Protein AF-A0A378WPJ6-F1 (afdb_monomer_lite)

Radius of gyration: 10.89 Å; chains: 1; bounding box: 23×22×25 Å

Foldseek 3Di:
DVVCVVVVAQEDEDELVCLVVCVVVPDPNRFYAYDPDPVLVVVQVVCVVVVHDGHGSD

Secondary structur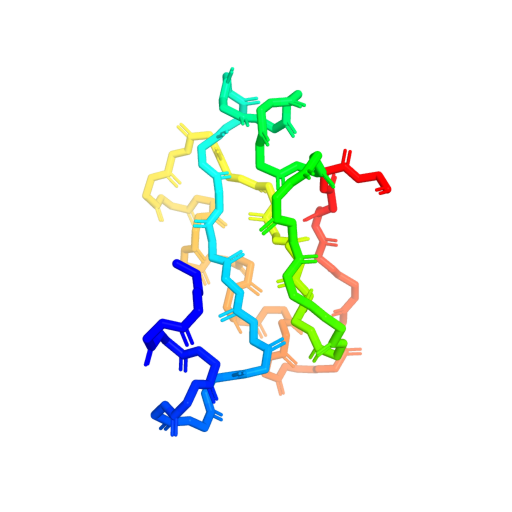e (DSSP, 8-state):
-HHHHHTT-SEEEEEGGGHHHHHHTPPTT-EEEEESSHHHHHHHHHHHHTT----B--

Sequence (58 aa):
MIAARDAGAETFLVPADNCNEARQRTPDGLKLVKVDTLSAAVQSLDDINAGRPAPSCG

InterPro domains:
  IPR014721 Small ribosomal subunit protein uS5 domain 2-type fold, subgroup [G3DSA:3.30.230.10] (1-51)
  IPR020568 Ribosomal protein uS5 domain 2-type superfamily [SSF54211] (2-45)

Structure (mmCIF, N/CA/C/O backbone):
data_AF-A0A378WPJ6-F1
#
_entry.id   AF-A0A378WPJ6-F1
#
loop_
_atom_site.group_PDB
_atom_site.id
_atom_site.type_symbol
_atom_site.label_atom_id
_atom_site.label_alt_id
_atom_site.label_comp_id
_atom_site.label_asym_id
_atom_site.label_entity_id
_atom_site.label_seq_id
_atom_site.pdbx_PDB_ins_code
_atom_site.Cartn_x
_atom_site.Cartn_y
_atom_site.Cartn_z
_atom_site.occupancy
_atom_site.B_iso_or_equiv
_atom_site.auth_seq_id
_atom_site.auth_comp_id
_atom_site.auth_asym_id
_atom_site.auth_atom_id
_atom_site.pdbx_PDB_model_num
ATOM 1 N N . MET A 1 1 ? 0.195 -6.031 -9.988 1.00 83.25 1 MET A N 1
ATOM 2 C CA . MET A 1 1 ? -1.024 -5.199 -9.886 1.00 83.25 1 MET A CA 1
ATOM 3 C C . MET A 1 1 ? -2.195 -5.807 -10.647 1.00 83.25 1 MET A C 1
ATOM 5 O O . MET A 1 1 ? -3.183 -6.078 -9.992 1.00 83.25 1 MET A O 1
ATOM 9 N N . ILE A 1 2 ? -2.080 -6.112 -11.949 1.00 89.12 2 ILE A N 1
ATOM 10 C CA . ILE A 1 2 ? -3.169 -6.746 -12.732 1.00 89.12 2 ILE A CA 1
ATOM 11 C C . ILE A 1 2 ? -3.654 -8.055 -12.090 1.00 89.12 2 ILE A C 1
ATOM 13 O O . ILE A 1 2 ? -4.786 -8.111 -11.648 1.00 89.12 2 ILE A O 1
ATOM 17 N N . ALA A 1 3 ? -2.774 -9.039 -11.874 1.00 90.38 3 ALA A N 1
ATOM 18 C CA . ALA A 1 3 ? -3.174 -10.300 -11.233 1.00 90.38 3 ALA A CA 1
ATOM 19 C C . ALA A 1 3 ? -3.776 -10.126 -9.821 1.00 90.38 3 ALA A C 1
ATOM 21 O O . ALA A 1 3 ? -4.639 -10.893 -9.417 1.00 90.38 3 ALA A O 1
ATOM 22 N N . ALA A 1 4 ? -3.338 -9.109 -9.066 1.00 89.88 4 ALA A N 1
ATOM 23 C CA . ALA A 1 4 ? -3.926 -8.800 -7.762 1.00 89.88 4 ALA A CA 1
ATOM 24 C C . ALA A 1 4 ? -5.349 -8.247 -7.923 1.00 89.88 4 ALA A C 1
ATOM 26 O O . ALA A 1 4 ? -6.250 -8.662 -7.203 1.00 89.88 4 ALA A O 1
ATOM 27 N N . ARG A 1 5 ? -5.559 -7.357 -8.900 1.00 91.12 5 ARG A N 1
ATOM 28 C CA . ARG A 1 5 ? -6.883 -6.852 -9.265 1.00 91.12 5 ARG A CA 1
ATOM 29 C C . ARG A 1 5 ? -7.799 -7.976 -9.751 1.00 91.12 5 ARG A C 1
ATOM 31 O O . ARG A 1 5 ? -8.930 -8.056 -9.287 1.00 91.12 5 ARG A O 1
ATOM 38 N N . ASP A 1 6 ? -7.301 -8.862 -10.607 1.00 91.25 6 ASP A N 1
ATOM 39 C CA . ASP A 1 6 ? -8.048 -10.018 -11.118 1.00 91.25 6 ASP A CA 1
ATOM 40 C C . ASP A 1 6 ? -8.434 -10.993 -9.994 1.00 91.25 6 ASP A C 1
ATOM 42 O O . ASP A 1 6 ? -9.491 -11.616 -10.042 1.00 91.25 6 ASP A O 1
ATOM 46 N N . ALA A 1 7 ? -7.615 -11.079 -8.940 1.00 93.44 7 ALA A N 1
ATOM 47 C CA . ALA A 1 7 ? -7.919 -11.820 -7.716 1.00 93.44 7 ALA A CA 1
ATOM 48 C C . ALA A 1 7 ? -8.881 -11.081 -6.759 1.00 93.44 7 ALA A C 1
ATOM 50 O O . ALA A 1 7 ? -9.128 -11.558 -5.653 1.00 93.44 7 ALA A O 1
ATOM 51 N N . GLY A 1 8 ? -9.420 -9.924 -7.159 1.00 91.81 8 GLY A N 1
ATOM 52 C CA . GLY A 1 8 ? -10.387 -9.148 -6.382 1.00 91.81 8 GLY A CA 1
ATOM 53 C C . GLY A 1 8 ? -9.775 -8.114 -5.437 1.00 91.81 8 GLY A C 1
ATOM 54 O O . GLY A 1 8 ? -10.497 -7.537 -4.629 1.00 91.81 8 GLY A O 1
ATOM 55 N N . ALA A 1 9 ? -8.469 -7.842 -5.514 1.00 93.62 9 ALA A N 1
ATOM 56 C CA . ALA A 1 9 ? -7.884 -6.776 -4.712 1.00 93.62 9 ALA A CA 1
ATOM 57 C C . ALA A 1 9 ? -8.402 -5.400 -5.165 1.00 93.62 9 ALA A C 1
ATOM 59 O O . ALA A 1 9 ? -8.455 -5.075 -6.356 1.00 93.62 9 ALA A O 1
ATOM 60 N N . GLU A 1 10 ? -8.730 -4.563 -4.186 1.00 92.81 10 GLU A N 1
ATOM 61 C CA . GLU A 1 10 ? -9.128 -3.164 -4.389 1.00 92.81 10 GLU A CA 1
ATOM 62 C C . GLU A 1 10 ? -8.043 -2.186 -3.929 1.00 92.81 10 GLU A C 1
ATOM 64 O O . GLU A 1 10 ? -8.041 -1.020 -4.312 1.00 92.81 10 GLU A O 1
ATOM 69 N N . THR A 1 11 ? -7.082 -2.667 -3.137 1.00 93.69 11 THR A N 1
ATOM 70 C CA . THR A 1 11 ? -5.942 -1.895 -2.642 1.00 93.69 11 THR A CA 1
ATOM 71 C C . THR A 1 11 ? -4.638 -2.633 -2.920 1.00 93.69 11 THR A C 1
ATOM 73 O O . THR A 1 11 ? -4.553 -3.850 -2.765 1.00 93.69 11 THR A O 1
ATOM 76 N N . PHE A 1 12 ? -3.608 -1.882 -3.300 1.00 95.12 12 PHE A N 1
ATOM 77 C CA . PHE A 1 12 ? -2.255 -2.375 -3.511 1.00 95.12 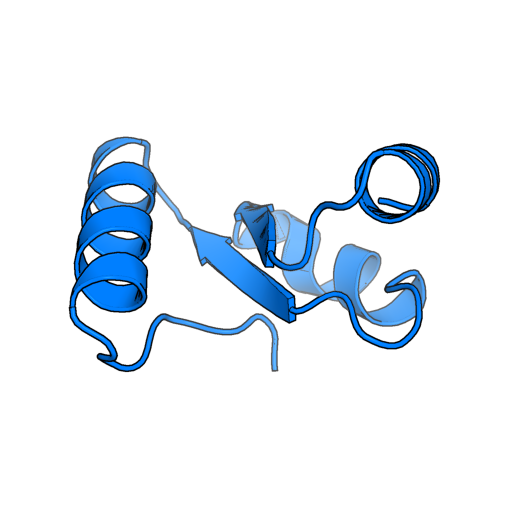12 PHE A CA 1
ATOM 78 C C . PHE A 1 12 ? -1.261 -1.500 -2.739 1.00 95.12 12 PHE A C 1
ATOM 80 O O . PHE A 1 12 ? -1.205 -0.287 -2.948 1.00 95.12 12 PHE A O 1
ATOM 87 N N . LEU A 1 13 ? -0.485 -2.108 -1.839 1.00 96.19 13 LEU A N 1
ATOM 88 C CA . LEU A 1 13 ? 0.575 -1.408 -1.112 1.00 96.19 13 LEU A CA 1
ATOM 89 C C . LEU A 1 13 ? 1.794 -1.236 -2.022 1.00 96.19 13 LEU A C 1
ATOM 91 O O . LEU A 1 13 ? 2.245 -2.186 -2.663 1.00 96.19 13 LEU A O 1
ATOM 95 N N . VAL A 1 14 ? 2.324 -0.020 -2.072 1.00 97.00 14 VAL A N 1
ATOM 96 C CA . VAL A 1 14 ? 3.422 0.385 -2.948 1.00 97.00 14 VAL A CA 1
ATOM 97 C C . VAL A 1 14 ? 4.532 0.993 -2.093 1.00 97.00 14 VAL A C 1
ATOM 99 O O . VAL A 1 14 ? 4.274 1.975 -1.390 1.00 97.00 14 VAL A O 1
ATOM 102 N N . PRO A 1 15 ? 5.767 0.465 -2.151 1.00 96.88 15 PRO A N 1
ATOM 103 C CA . PRO A 1 15 ? 6.917 1.127 -1.546 1.00 96.88 15 PRO A CA 1
ATOM 104 C C . PRO A 1 15 ? 7.073 2.552 -2.083 1.00 96.88 15 PRO A C 1
ATOM 106 O O . PRO A 1 15 ? 6.913 2.779 -3.283 1.00 96.88 15 PRO A O 1
ATOM 109 N N . ALA A 1 16 ? 7.400 3.508 -1.216 1.00 96.81 16 ALA A N 1
ATOM 110 C CA . ALA A 1 16 ? 7.462 4.927 -1.563 1.00 96.81 16 ALA A CA 1
ATOM 111 C C . ALA A 1 16 ? 8.320 5.209 -2.806 1.00 96.81 16 ALA A C 1
ATOM 113 O O . ALA A 1 16 ? 7.896 5.958 -3.689 1.00 96.81 16 ALA A O 1
ATOM 114 N N . ASP A 1 17 ? 9.458 4.530 -2.922 1.00 96.75 17 ASP A N 1
ATOM 115 C CA . ASP A 1 17 ? 10.398 4.704 -4.031 1.00 96.75 17 ASP A CA 1
ATOM 116 C C . ASP A 1 17 ? 9.862 4.168 -5.369 1.00 96.75 17 ASP A C 1
ATOM 118 O O . ASP A 1 17 ? 10.296 4.597 -6.438 1.00 96.75 17 ASP A O 1
ATOM 122 N N . A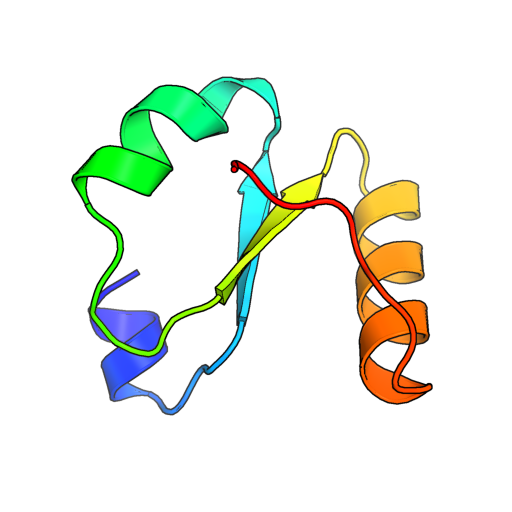SN A 1 18 ? 8.864 3.280 -5.341 1.00 96.50 18 ASN A N 1
ATOM 123 C CA . ASN A 1 18 ? 8.233 2.725 -6.538 1.00 96.50 18 ASN A CA 1
ATOM 124 C C . ASN A 1 18 ? 6.978 3.492 -6.982 1.00 96.50 18 ASN A C 1
ATOM 126 O O . ASN A 1 18 ? 6.398 3.142 -8.014 1.00 96.50 18 ASN A O 1
ATOM 130 N N . CYS A 1 19 ? 6.545 4.538 -6.265 1.00 96.19 19 CYS A N 1
ATOM 131 C CA . CYS A 1 19 ? 5.291 5.237 -6.580 1.00 96.19 19 CYS A CA 1
ATOM 132 C C . CYS A 1 19 ? 5.241 5.781 -8.016 1.00 96.19 19 CYS A C 1
ATOM 134 O O . CYS A 1 19 ? 4.208 5.669 -8.677 1.00 96.19 19 CYS A O 1
ATOM 136 N N . ASN A 1 20 ? 6.346 6.332 -8.526 1.00 95.44 20 ASN A N 1
ATOM 137 C CA . ASN A 1 20 ? 6.390 6.900 -9.877 1.00 95.44 20 ASN A CA 1
ATOM 138 C C . ASN A 1 20 ? 6.111 5.854 -10.963 1.00 95.44 20 ASN A C 1
ATOM 140 O O . ASN A 1 20 ? 5.409 6.143 -11.931 1.00 95.44 20 ASN A O 1
ATOM 144 N N . GLU A 1 21 ? 6.648 4.645 -10.802 1.00 94.00 21 GLU A N 1
ATOM 145 C CA . GLU A 1 21 ? 6.414 3.542 -11.733 1.00 94.00 21 GLU A CA 1
ATOM 146 C C . GLU A 1 21 ? 5.014 2.949 -11.545 1.00 94.00 21 GLU A C 1
ATOM 148 O O . GLU A 1 21 ? 4.303 2.699 -12.520 1.00 94.00 21 GLU A O 1
ATOM 153 N N . ALA A 1 22 ? 4.587 2.765 -10.293 1.00 93.44 22 ALA A N 1
ATOM 154 C CA . ALA A 1 22 ? 3.310 2.139 -9.974 1.00 93.44 22 ALA A CA 1
ATOM 155 C C . ALA A 1 22 ? 2.122 2.914 -10.565 1.00 93.44 22 ALA A C 1
ATOM 157 O O . ALA A 1 22 ? 1.241 2.311 -11.183 1.00 93.44 22 ALA A O 1
ATOM 158 N N . ARG A 1 23 ? 2.126 4.250 -10.468 1.00 93.12 23 ARG A N 1
ATOM 159 C CA . ARG A 1 23 ? 1.048 5.099 -11.013 1.00 93.12 23 ARG A CA 1
ATOM 160 C C . ARG A 1 23 ? 0.869 4.962 -12.520 1.00 93.12 23 ARG A C 1
ATOM 162 O O . ARG A 1 23 ? -0.250 5.034 -13.006 1.00 93.12 23 ARG A O 1
ATOM 169 N N . GLN A 1 24 ? 1.949 4.723 -13.260 1.00 92.12 24 GLN A N 1
ATOM 170 C CA . GLN A 1 24 ? 1.893 4.568 -14.719 1.00 92.12 24 GLN A CA 1
ATOM 171 C C . GLN A 1 24 ? 1.271 3.234 -15.153 1.00 92.12 24 GLN A C 1
ATOM 173 O O . GLN A 1 24 ? 0.901 3.074 -16.312 1.00 92.12 24 GLN A O 1
ATOM 178 N N . ARG A 1 25 ? 1.192 2.257 -14.242 1.00 89.81 25 ARG A N 1
ATOM 179 C CA . ARG A 1 25 ? 0.761 0.878 -14.523 1.00 89.81 25 ARG A CA 1
ATOM 180 C C . ARG A 1 25 ? -0.425 0.439 -13.663 1.00 89.81 25 ARG A C 1
ATOM 182 O O . ARG A 1 25 ? -0.689 -0.759 -13.557 1.00 89.81 25 ARG A O 1
ATOM 189 N N . THR A 1 26 ? -1.092 1.381 -12.998 1.00 92.12 26 THR A N 1
ATOM 190 C CA . THR A 1 26 ? -2.207 1.087 -12.091 1.00 92.12 26 THR A CA 1
ATOM 191 C C . THR A 1 26 ? -3.434 0.665 -12.900 1.00 92.12 26 THR A C 1
ATOM 193 O O . THR A 1 26 ? -3.877 1.443 -13.740 1.00 92.12 26 THR A O 1
ATOM 196 N N . PRO A 1 27 ? -3.989 -0.541 -12.679 1.00 91.44 27 PRO A N 1
ATOM 197 C CA . PRO A 1 27 ? -5.262 -0.933 -13.273 1.00 91.44 27 PRO A CA 1
ATOM 198 C C . PRO A 1 27 ? -6.417 -0.091 -12.721 1.00 91.44 27 PRO A C 1
ATOM 200 O O . PRO A 1 27 ? -6.414 0.266 -11.540 1.00 91.44 27 PRO A O 1
ATOM 203 N N . ASP A 1 28 ? -7.438 0.147 -13.541 1.00 88.25 28 ASP A N 1
ATOM 204 C CA . ASP A 1 28 ? -8.638 0.862 -13.110 1.00 88.25 28 ASP A CA 1
ATOM 205 C C . ASP A 1 28 ? -9.302 0.191 -11.897 1.00 88.25 28 ASP A C 1
ATOM 207 O O . ASP A 1 28 ? -9.446 -1.035 -11.810 1.00 88.25 28 ASP A O 1
ATOM 211 N N . GLY A 1 29 ? -9.717 1.021 -10.940 1.00 87.12 29 GLY A N 1
ATOM 212 C CA . GLY A 1 29 ? -10.354 0.568 -9.704 1.00 87.12 29 GLY A CA 1
ATOM 213 C C . GLY A 1 29 ? -9.404 -0.057 -8.677 1.00 87.12 29 GLY A C 1
ATOM 214 O O . GLY A 1 29 ? -9.888 -0.580 -7.676 1.00 87.12 29 GLY A O 1
ATOM 215 N N . LEU A 1 30 ? -8.081 -0.007 -8.886 1.00 93.19 30 LEU A N 1
ATOM 216 C CA . LEU A 1 30 ? -7.089 -0.420 -7.890 1.00 93.19 30 LEU A CA 1
ATOM 217 C C . LEU A 1 30 ? -6.477 0.806 -7.194 1.00 93.19 30 LEU A C 1
ATOM 219 O O . LEU A 1 30 ? -5.780 1.608 -7.813 1.00 93.19 30 LEU A O 1
ATOM 223 N N . LYS A 1 31 ? -6.706 0.948 -5.886 1.00 93.00 31 LYS A N 1
ATOM 224 C CA . LYS A 1 31 ? -6.138 2.031 -5.072 1.00 93.00 31 LYS A CA 1
ATOM 225 C C . LYS A 1 31 ? -4.677 1.738 -4.735 1.00 93.00 31 LYS A C 1
ATOM 227 O O . LYS A 1 31 ? -4.375 0.704 -4.141 1.00 93.00 31 LYS A O 1
ATOM 232 N N . LEU A 1 32 ? -3.776 2.671 -5.039 1.00 95.88 32 LEU A N 1
ATOM 233 C CA . LEU A 1 32 ? -2.381 2.590 -4.601 1.00 95.88 32 LEU A CA 1
ATOM 234 C C . LEU A 1 32 ? -2.192 3.251 -3.239 1.00 95.88 32 LEU A C 1
ATOM 236 O O . LEU A 1 32 ? -2.535 4.420 -3.060 1.00 95.88 32 LEU A O 1
ATOM 240 N N . VAL A 1 33 ? -1.590 2.523 -2.302 1.00 97.19 33 VAL A N 1
ATOM 241 C CA . VAL A 1 33 ? -1.277 3.025 -0.961 1.00 97.19 33 VAL A CA 1
ATOM 242 C C . VAL A 1 33 ? 0.229 3.055 -0.772 1.00 97.19 33 VAL A C 1
ATOM 244 O O . VAL A 1 33 ? 0.894 2.028 -0.879 1.00 97.19 33 VAL A O 1
ATOM 247 N N . LYS A 1 34 ? 0.768 4.242 -0.505 1.00 97.88 34 LYS A N 1
ATOM 248 C CA . LYS A 1 34 ? 2.205 4.476 -0.355 1.00 97.88 34 LYS A CA 1
ATOM 249 C C . LYS A 1 34 ? 2.675 4.070 1.041 1.00 97.88 34 LYS A C 1
ATOM 251 O O . LYS A 1 34 ? 2.134 4.566 2.025 1.00 97.88 34 LYS A O 1
ATOM 256 N N . VAL A 1 35 ? 3.732 3.265 1.128 1.00 97.88 35 VAL A N 1
ATOM 257 C CA . VAL A 1 35 ? 4.333 2.822 2.400 1.00 97.88 35 VAL A CA 1
ATOM 258 C C . VAL A 1 35 ? 5.859 2.936 2.365 1.00 97.88 35 VAL A C 1
ATOM 260 O O . VAL A 1 35 ? 6.469 2.755 1.316 1.00 97.88 35 VAL A O 1
ATOM 263 N N . ASP A 1 36 ? 6.489 3.244 3.498 1.00 96.19 36 ASP A N 1
ATOM 264 C CA . ASP A 1 36 ? 7.954 3.353 3.640 1.00 96.19 36 ASP A CA 1
ATOM 265 C C . ASP A 1 36 ? 8.564 2.221 4.487 1.00 96.19 36 ASP A C 1
ATOM 267 O O . ASP A 1 36 ? 9.706 1.818 4.285 1.00 96.19 36 ASP A O 1
ATOM 271 N N . THR A 1 37 ? 7.786 1.677 5.418 1.00 97.56 37 THR A N 1
ATOM 272 C CA . THR A 1 37 ? 8.185 0.675 6.404 1.00 97.56 37 THR A CA 1
ATOM 273 C C . THR A 1 37 ? 7.066 -0.343 6.602 1.00 97.56 37 THR A C 1
ATOM 275 O O . THR A 1 37 ? 5.897 -0.077 6.309 1.00 97.56 37 THR A O 1
ATOM 278 N N . LEU A 1 38 ? 7.398 -1.515 7.154 1.00 96.88 38 LEU A N 1
ATOM 279 C CA . LEU A 1 38 ? 6.390 -2.522 7.499 1.00 96.88 38 LEU A CA 1
ATOM 280 C C . LEU A 1 38 ? 5.368 -1.979 8.510 1.00 96.88 38 LEU A C 1
ATOM 282 O O . LEU A 1 38 ? 4.175 -2.230 8.371 1.00 96.88 38 LEU A O 1
ATOM 286 N N . SER A 1 39 ? 5.815 -1.192 9.490 1.00 97.62 39 SER A N 1
ATOM 287 C CA . SER A 1 39 ? 4.923 -0.568 10.472 1.00 97.62 39 SER A CA 1
ATOM 288 C C . SER A 1 39 ? 3.936 0.397 9.812 1.00 97.62 39 SER A C 1
ATOM 290 O O . SER A 1 39 ? 2.746 0.349 10.114 1.00 97.62 39 SER A O 1
ATOM 292 N N . ALA A 1 40 ? 4.393 1.224 8.864 1.00 95.94 40 ALA A N 1
ATOM 293 C CA . ALA A 1 40 ? 3.505 2.103 8.103 1.00 95.94 40 ALA A CA 1
ATOM 294 C C . ALA A 1 40 ? 2.528 1.322 7.212 1.00 95.94 40 ALA A C 1
ATOM 296 O O . ALA A 1 40 ? 1.385 1.745 7.033 1.00 95.94 40 ALA A O 1
ATOM 297 N N . ALA A 1 41 ? 2.949 0.171 6.678 1.00 97.31 41 ALA A N 1
ATOM 298 C CA . ALA A 1 41 ? 2.071 -0.717 5.925 1.00 97.31 41 ALA A CA 1
ATOM 299 C C . ALA A 1 41 ? 0.938 -1.273 6.793 1.00 97.31 41 ALA A C 1
ATOM 301 O O . ALA A 1 41 ? -0.221 -1.169 6.398 1.00 97.31 41 ALA A O 1
ATOM 302 N N . VAL A 1 42 ? 1.249 -1.790 7.986 1.00 97.75 42 VAL A N 1
ATOM 303 C CA . VAL A 1 42 ?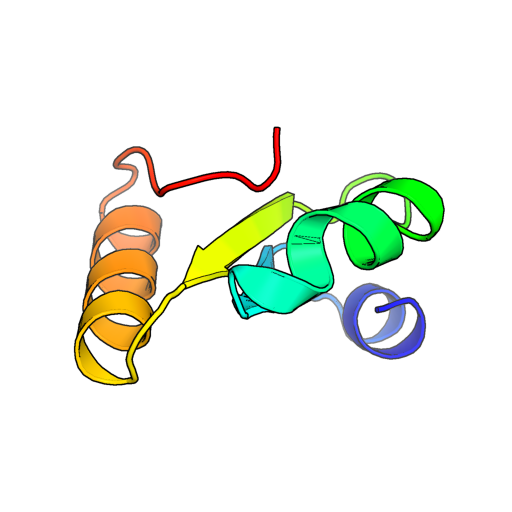 0.232 -2.283 8.933 1.00 97.75 42 VAL A CA 1
ATOM 304 C C . VAL A 1 42 ? -0.715 -1.155 9.347 1.00 97.75 42 VAL A C 1
ATOM 306 O O . VAL A 1 42 ? -1.926 -1.306 9.221 1.00 97.75 42 VAL A O 1
ATOM 309 N N . GLN A 1 43 ? -0.178 0.012 9.717 1.00 97.56 43 GLN A N 1
ATOM 310 C CA . GLN A 1 43 ? -0.993 1.173 10.087 1.00 97.56 43 GLN A CA 1
ATOM 311 C C . GLN A 1 43 ? -1.933 1.611 8.952 1.00 97.56 43 GLN A C 1
ATOM 313 O O 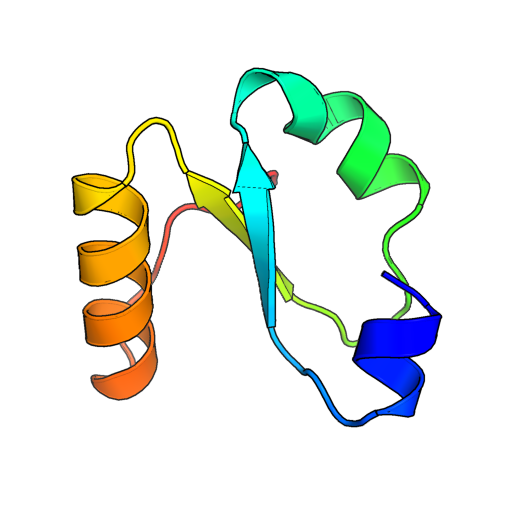. GLN A 1 43 ? -3.101 1.911 9.189 1.00 97.56 43 GLN A O 1
ATOM 318 N N . SER A 1 44 ? -1.450 1.606 7.707 1.00 97.12 44 SER A N 1
ATOM 319 C CA . SER A 1 44 ? -2.275 1.961 6.547 1.00 97.12 44 SER A CA 1
ATOM 320 C C . SER A 1 44 ? -3.419 0.969 6.329 1.00 97.12 44 SER A C 1
ATOM 322 O O . SER A 1 44 ? -4.510 1.380 5.941 1.00 97.12 44 SER A O 1
ATOM 324 N N . LEU A 1 45 ? -3.197 -0.325 6.585 1.00 95.94 45 LEU A N 1
ATOM 325 C CA . LEU A 1 45 ? -4.258 -1.335 6.526 1.00 95.94 45 LEU A CA 1
ATOM 326 C C . LEU A 1 45 ? -5.306 -1.109 7.626 1.00 95.94 45 LEU A C 1
ATOM 328 O O . LEU A 1 45 ? -6.503 -1.171 7.343 1.00 95.94 45 LEU A O 1
ATOM 332 N N . ASP A 1 46 ? -4.875 -0.779 8.844 1.00 97.50 46 ASP A N 1
ATOM 333 C CA . ASP A 1 46 ? -5.783 -0.460 9.953 1.00 97.50 46 ASP A CA 1
ATOM 334 C C . ASP A 1 46 ? -6.622 0.793 9.672 1.00 97.50 46 ASP A C 1
ATOM 336 O O . ASP A 1 46 ? -7.823 0.823 9.953 1.00 97.50 46 ASP A O 1
ATOM 340 N N . ASP A 1 47 ? -6.018 1.821 9.074 1.00 97.44 47 ASP A N 1
ATOM 341 C CA . ASP A 1 47 ? -6.727 3.034 8.669 1.00 97.44 47 ASP A CA 1
ATOM 342 C C . ASP A 1 47 ? -7.777 2.742 7.597 1.00 97.44 47 ASP A C 1
ATOM 344 O O . ASP A 1 47 ? -8.918 3.186 7.727 1.00 97.44 47 ASP A O 1
ATOM 348 N N . ILE A 1 48 ? -7.444 1.930 6.591 1.00 95.06 48 ILE A N 1
ATOM 349 C CA . ILE A 1 48 ? -8.393 1.514 5.549 1.00 95.06 48 ILE A CA 1
ATOM 350 C C . ILE A 1 48 ? -9.567 0.742 6.153 1.00 95.06 48 ILE A C 1
ATOM 352 O O . ILE A 1 48 ? -10.717 1.054 5.845 1.00 95.06 48 ILE A O 1
ATOM 356 N N . ASN A 1 49 ? -9.297 -0.207 7.053 1.00 94.88 49 ASN A N 1
ATOM 357 C CA . ASN A 1 49 ? -10.337 -0.974 7.742 1.00 94.88 49 ASN A CA 1
ATOM 358 C C . ASN A 1 49 ? -11.254 -0.084 8.593 1.00 94.88 49 ASN A C 1
ATOM 360 O O . ASN A 1 49 ? -12.443 -0.365 8.732 1.00 94.88 49 ASN A O 1
ATOM 364 N N . ALA A 1 50 ? -10.718 1.008 9.137 1.00 97.25 50 ALA A N 1
ATOM 365 C CA . ALA A 1 50 ? -11.475 1.993 9.900 1.00 97.25 50 ALA A CA 1
ATOM 366 C C . ALA A 1 50 ? -12.151 3.074 9.031 1.00 97.25 50 ALA A C 1
ATOM 368 O O . ALA A 1 50 ? -12.698 4.035 9.575 1.00 97.25 50 ALA A O 1
ATOM 369 N N . GLY A 1 51 ? -12.089 2.965 7.698 1.00 95.62 51 GLY A N 1
ATOM 370 C CA . GLY A 1 51 ? -12.634 3.965 6.774 1.00 95.62 51 GLY A CA 1
ATOM 371 C C . GLY A 1 51 ? -11.880 5.299 6.786 1.00 95.62 51 GLY A C 1
ATOM 372 O O . GLY A 1 51 ? -12.412 6.317 6.340 1.00 95.62 51 GLY A O 1
ATOM 373 N N . ARG A 1 52 ? -10.652 5.320 7.309 1.00 96.75 52 ARG A N 1
ATOM 374 C CA . ARG A 1 52 ? -9.794 6.503 7.359 1.00 96.75 52 ARG A CA 1
ATOM 375 C C . ARG A 1 52 ? -8.955 6.641 6.079 1.00 96.75 52 ARG A C 1
ATOM 377 O O . ARG A 1 52 ? -8.712 5.664 5.365 1.00 96.75 52 ARG A O 1
ATOM 384 N N . PR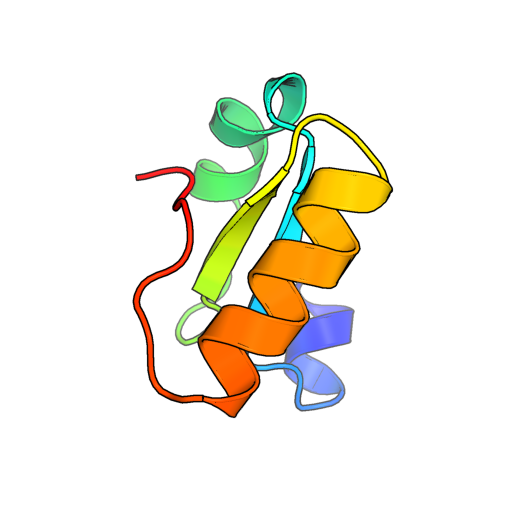O A 1 53 ? -8.494 7.864 5.761 1.00 94.06 53 PRO A N 1
ATOM 385 C CA . PRO A 1 53 ? -7.544 8.077 4.676 1.00 94.06 53 PRO A CA 1
ATOM 386 C C . PRO A 1 53 ? -6.224 7.340 4.932 1.00 94.06 53 PRO A C 1
ATOM 388 O O . PRO A 1 53 ? -5.762 7.271 6.064 1.00 94.06 53 PRO A O 1
ATOM 391 N N . ALA A 1 54 ? -5.593 6.863 3.860 1.00 95.94 54 ALA A N 1
ATOM 392 C CA . ALA A 1 54 ? -4.245 6.298 3.877 1.00 95.94 54 ALA A CA 1
ATOM 393 C C . ALA A 1 54 ? -3.372 7.040 2.851 1.00 95.94 54 ALA A C 1
ATOM 395 O O . ALA A 1 54 ? -3.923 7.569 1.874 1.00 95.94 54 ALA A O 1
ATOM 396 N N . PRO A 1 55 ? -2.038 7.087 3.027 1.00 96.44 55 PRO A N 1
ATOM 397 C CA . PRO A 1 55 ? -1.151 7.743 2.075 1.00 96.44 55 PRO A CA 1
ATOM 398 C C . PRO A 1 55 ? -1.309 7.148 0.671 1.00 96.44 55 PRO A C 1
ATOM 400 O O . PRO A 1 55 ? -1.289 5.934 0.501 1.00 96.44 55 PRO A O 1
ATOM 403 N N . SER A 1 56 ? -1.445 7.999 -0.343 1.00 94.19 56 SER A N 1
ATOM 404 C CA . SER A 1 56 ? -1.553 7.591 -1.750 1.00 94.19 56 SER A CA 1
ATOM 405 C C . SER A 1 56 ? -0.247 7.881 -2.492 1.00 94.19 56 SER A C 1
ATOM 407 O O . SER A 1 56 ? 0.504 8.780 -2.105 1.00 94.19 56 SER A O 1
ATOM 409 N N . CYS A 1 57 ? 0.018 7.150 -3.579 1.00 93.69 57 CYS A N 1
ATOM 410 C CA . CYS A 1 57 ? 1.060 7.536 -4.535 1.00 93.69 57 CYS A CA 1
ATOM 411 C C . CYS A 1 57 ? 0.677 8.777 -5.370 1.00 93.69 57 CYS A C 1
ATOM 413 O O . CYS A 1 57 ? 1.531 9.299 -6.079 1.00 93.69 57 CYS A O 1
ATOM 415 N N . GLY A 1 58 ? -0.555 9.282 -5.250 1.00 77.00 58 GLY A N 1
ATOM 416 C CA . GLY A 1 58 ? -1.045 10.503 -5.897 1.00 77.00 58 GLY A CA 1
ATOM 417 C C . GLY A 1 58 ? -2.183 10.245 -6.858 1.00 77.00 58 GLY A C 1
ATOM 418 O O . GLY A 1 58 ? -2.035 9.329 -7.699 1.00 77.00 58 GLY A O 1
#

Organism: NCBI:txid134964

pLDDT: mean 94.13, std 3.81, range [77.0, 97.88]